Protein AF-A0A834JZ98-F1 (afdb_monomer_lite)

Sequence (129 aa):
MRSEGSSCTSVIKQRTRGTTEEENVNEQMDNYMQHKNEEIAIMMRMMTEIKNLISEQTKQNINELSQHILLNFQIFATEEPAYWSTHVNRRPNLLDFFVRKGINWESFAIQTCLDFELDHTAVAGIVSH

pLDDT: mean 73.04, std 16.46, range [32.34, 97.12]

Foldseek 3Di:
DDDDDDDDDDDPPPPPPPDPVVVVVVVVVVVVVVVVVVVVVVVVVVVVVVVVVVVVVVVVVVVVVVVVVPQDWDKAWDPFAFFDDPDDDDDGDTPDIDIDGDADPVQKDKDWQPDPPDRGTDIDIGGHD

Radius of gyration: 47.15 Å; chains: 1; bounding box: 77×33×150 Å

Organism: Vespula pensylvanica (NCBI:txid30213)

Structure (mmCIF, N/CA/C/O backbone):
data_AF-A0A834JZ98-F1
#
_entry.id   AF-A0A834JZ98-F1
#
loop_
_atom_site.group_PDB
_atom_site.id
_atom_site.type_symbol
_atom_site.label_atom_id
_atom_site.label_alt_id
_atom_site.label_comp_id
_atom_site.label_asym_id
_atom_site.label_entity_id
_atom_site.label_seq_id
_atom_site.pdbx_PDB_ins_code
_atom_site.Cartn_x
_atom_site.Cartn_y
_atom_site.Cartn_z
_atom_site.occupancy
_atom_site.B_iso_or_equiv
_atom_site.auth_seq_id
_atom_site.auth_comp_id
_atom_site.auth_asym_id
_atom_site.auth_atom_id
_atom_site.pdbx_PDB_model_num
ATOM 1 N N . MET A 1 1 ? -44.796 1.846 115.341 1.00 35.88 1 MET A N 1
ATOM 2 C CA . MET A 1 1 ? -46.061 1.768 114.576 1.00 35.88 1 MET A CA 1
ATOM 3 C C . MET A 1 1 ? -45.862 2.510 113.261 1.00 35.88 1 MET A C 1
ATOM 5 O O . MET A 1 1 ? -45.642 3.703 113.359 1.00 35.88 1 MET A O 1
ATOM 9 N N . ARG A 1 2 ? -45.947 1.786 112.121 1.00 36.16 2 ARG A N 1
ATOM 10 C CA . ARG A 1 2 ? -46.005 2.220 110.691 1.00 36.16 2 ARG A CA 1
ATOM 11 C C . ARG A 1 2 ? -44.857 3.137 110.203 1.00 36.16 2 ARG A C 1
ATOM 13 O O . ARG A 1 2 ? -44.415 3.995 110.942 1.00 36.16 2 ARG A O 1
ATOM 20 N N . SER A 1 3 ? -44.275 2.986 109.014 1.00 36.69 3 SER A N 1
ATOM 21 C CA . SER A 1 3 ? -44.784 2.602 107.684 1.00 36.69 3 SER A CA 1
ATOM 22 C C . SER A 1 3 ? -43.736 1.756 106.916 1.00 36.69 3 SER A C 1
ATOM 24 O O . SER A 1 3 ? -42.545 1.881 107.176 1.00 36.69 3 SER A O 1
ATOM 26 N N . GLU A 1 4 ? -44.141 0.666 106.248 1.00 39.56 4 GLU A N 1
ATOM 27 C CA . GLU A 1 4 ? -44.307 0.499 104.775 1.00 39.56 4 GLU A CA 1
ATOM 28 C C . GLU A 1 4 ? -42.982 0.587 103.979 1.00 39.56 4 GLU A C 1
ATOM 30 O O . GLU A 1 4 ? -42.257 1.558 104.107 1.00 39.56 4 GLU A O 1
ATOM 35 N N . GLY A 1 5 ? -42.582 -0.359 103.124 1.00 36.59 5 GLY A N 1
ATOM 36 C CA . GLY A 1 5 ? -43.255 -1.547 102.615 1.00 36.59 5 GLY A CA 1
ATOM 37 C C . GLY A 1 5 ? -42.408 -2.300 101.568 1.00 36.59 5 GLY A C 1
ATOM 38 O O . GLY A 1 5 ? -41.338 -1.848 101.179 1.00 36.59 5 GLY A O 1
ATOM 39 N N . SER A 1 6 ? -42.940 -3.464 101.169 1.00 40.81 6 SER A N 1
ATOM 40 C CA . SER A 1 6 ? -42.874 -4.146 99.857 1.00 40.81 6 SER A CA 1
ATOM 41 C C . SER A 1 6 ? -41.513 -4.242 99.143 1.00 40.81 6 SER A C 1
ATOM 43 O O . SER A 1 6 ? -40.992 -3.268 98.623 1.00 40.81 6 SER A O 1
ATOM 45 N N . SER A 1 7 ? -40.870 -5.413 99.080 1.00 52.16 7 SER A N 1
ATOM 46 C CA . SER A 1 7 ? -41.180 -6.516 98.144 1.00 52.16 7 SER A CA 1
ATOM 47 C C . SER A 1 7 ? -41.401 -6.056 96.697 1.00 52.16 7 SER A C 1
ATOM 49 O O . SER A 1 7 ? -42.436 -5.467 96.395 1.00 52.16 7 SER A O 1
ATOM 51 N N . CYS A 1 8 ? -40.451 -6.355 95.808 1.00 32.34 8 CYS A N 1
ATOM 52 C CA . CYS A 1 8 ? -40.647 -7.229 94.642 1.00 32.34 8 CYS A CA 1
ATOM 53 C C . CYS A 1 8 ? -39.551 -6.976 93.593 1.00 32.34 8 CYS A C 1
ATOM 55 O O . CYS A 1 8 ? -39.319 -5.862 93.132 1.00 32.34 8 CYS A O 1
ATOM 57 N N . THR A 1 9 ? -38.899 -8.063 93.201 1.00 49.12 9 THR A N 1
ATOM 58 C CA . THR A 1 9 ? -38.086 -8.238 91.999 1.00 49.12 9 THR A CA 1
ATOM 59 C C . THR A 1 9 ? -38.786 -7.709 90.745 1.00 49.12 9 THR A C 1
ATOM 61 O O . THR A 1 9 ? -39.940 -8.038 90.492 1.00 49.12 9 THR A O 1
ATOM 64 N N . SER A 1 10 ? -38.047 -7.025 89.870 1.00 39.59 10 SER A N 1
ATOM 65 C CA . SER A 1 10 ? -38.159 -7.284 88.432 1.00 39.59 10 SER A CA 1
ATOM 66 C C . SER A 1 10 ? -36.858 -6.917 87.723 1.00 39.59 10 SER A C 1
ATOM 68 O O . SER A 1 10 ? -36.445 -5.766 87.629 1.00 39.59 10 SER A O 1
ATOM 70 N N . VAL A 1 11 ? -36.191 -7.962 87.240 1.00 44.81 11 VAL A N 1
ATOM 71 C CA . VAL A 1 11 ? -35.182 -7.884 86.191 1.00 44.81 11 VAL A CA 1
ATOM 72 C C . VAL A 1 11 ? -35.864 -7.235 84.992 1.00 44.81 11 VAL A C 1
ATOM 74 O O . VAL A 1 11 ? -36.668 -7.875 84.312 1.00 44.81 11 VAL A O 1
ATOM 77 N N . ILE A 1 12 ? -35.569 -5.963 84.732 1.00 40.41 12 ILE A N 1
ATOM 78 C CA . ILE A 1 12 ? -35.906 -5.344 83.453 1.00 40.41 12 ILE A CA 1
ATOM 79 C C . ILE A 1 12 ? -34.966 -5.977 82.426 1.00 40.41 12 ILE A C 1
ATOM 81 O O . ILE A 1 12 ? -33.860 -5.507 82.178 1.00 40.41 12 ILE A O 1
ATOM 85 N N . LYS A 1 13 ? -35.412 -7.091 81.836 1.00 46.69 13 LYS A N 1
ATOM 86 C CA . LYS A 1 13 ? -34.953 -7.503 80.511 1.00 46.69 13 LYS A CA 1
ATOM 87 C C . LYS A 1 13 ? -35.362 -6.375 79.572 1.00 46.69 13 LYS A C 1
ATOM 89 O O . LYS A 1 13 ? -36.530 -6.278 79.195 1.00 46.69 13 LYS A O 1
ATOM 94 N N . GLN A 1 14 ? -34.413 -5.505 79.231 1.00 47.47 14 GLN A N 1
ATOM 95 C CA . GLN A 1 14 ? -34.554 -4.627 78.079 1.00 47.47 14 GLN A CA 1
ATOM 96 C C . GLN A 1 14 ? -34.815 -5.527 76.872 1.00 47.47 14 GLN A C 1
ATOM 98 O O . GLN A 1 14 ? -33.964 -6.294 76.430 1.00 47.47 14 GLN A O 1
ATOM 103 N N . ARG A 1 15 ? -36.067 -5.506 76.423 1.00 44.28 15 ARG A N 1
ATOM 104 C CA . ARG A 1 15 ? -36.534 -6.180 75.224 1.00 44.28 15 ARG A CA 1
ATOM 105 C C . ARG A 1 15 ? -35.888 -5.455 74.049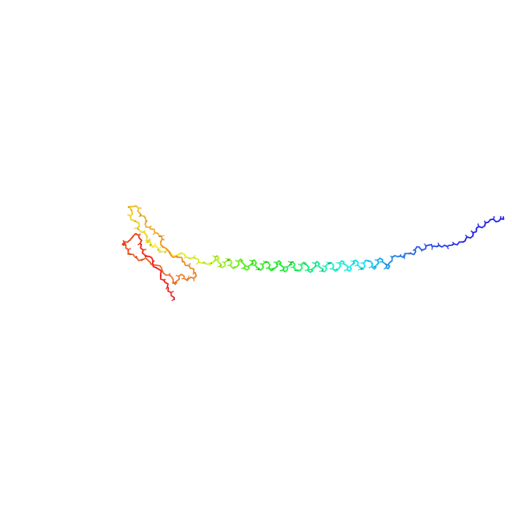 1.00 44.28 15 ARG A C 1
ATOM 107 O O . ARG A 1 15 ? -36.325 -4.366 73.696 1.00 44.28 15 ARG A O 1
ATOM 114 N N . THR A 1 16 ? -34.844 -6.045 73.478 1.00 54.56 16 THR A N 1
ATOM 115 C CA . THR A 1 16 ? -34.331 -5.689 72.155 1.00 54.56 16 THR A CA 1
ATOM 116 C C . THR A 1 16 ? -35.481 -5.822 71.162 1.00 54.56 16 THR A C 1
ATOM 118 O O . THR A 1 16 ? -35.958 -6.917 70.868 1.00 54.56 16 THR A O 1
ATOM 121 N N . ARG A 1 17 ? -36.007 -4.683 70.716 1.00 48.84 17 ARG A N 1
ATOM 122 C CA . ARG A 1 17 ? -37.034 -4.589 69.680 1.00 48.84 17 ARG A CA 1
ATOM 123 C C . ARG A 1 17 ? -36.456 -3.703 68.584 1.00 48.84 17 ARG A C 1
ATOM 125 O O . ARG A 1 17 ? -36.713 -2.509 68.558 1.00 48.84 17 ARG A O 1
ATOM 132 N N . GLY A 1 18 ? -35.605 -4.304 67.764 1.00 54.06 18 GLY A N 1
ATOM 133 C CA . GLY A 1 18 ? -34.897 -3.655 66.663 1.00 54.06 18 GLY A CA 1
ATOM 134 C C . GLY A 1 18 ? -34.315 -4.716 65.740 1.00 54.06 18 GLY A C 1
ATOM 135 O O . GLY A 1 18 ? -33.110 -4.846 65.657 1.00 54.06 18 GLY A O 1
ATOM 136 N N . THR A 1 19 ? -35.162 -5.575 65.169 1.00 56.66 19 THR A N 1
ATOM 137 C CA . THR A 1 19 ? -34.689 -6.646 64.272 1.00 56.66 19 THR A CA 1
ATOM 138 C C . THR A 1 19 ? -35.415 -6.605 62.931 1.00 56.66 19 THR A C 1
ATOM 140 O O . THR A 1 19 ? -34.774 -6.479 61.904 1.00 56.66 19 THR A O 1
ATOM 143 N N . THR A 1 20 ? -36.747 -6.537 62.902 1.00 61.25 20 THR A N 1
ATOM 144 C CA . THR A 1 20 ? -37.504 -6.696 61.643 1.00 61.25 20 THR A CA 1
ATOM 145 C C . THR A 1 20 ? -37.529 -5.490 60.696 1.00 61.25 20 THR A C 1
ATOM 147 O O . THR A 1 20 ? -37.670 -5.676 59.493 1.00 61.25 20 THR A O 1
ATOM 150 N N . GLU A 1 21 ? -37.446 -4.254 61.196 1.00 61.75 21 GLU A N 1
ATOM 151 C CA . GLU A 1 21 ? -37.462 -3.061 60.324 1.00 61.75 21 GLU A CA 1
ATOM 152 C C . GLU A 1 21 ? -36.066 -2.737 59.775 1.00 61.75 21 GLU A C 1
ATOM 154 O O . GLU A 1 21 ? -35.938 -2.406 58.601 1.00 61.75 21 GLU A O 1
ATOM 159 N N . GLU A 1 22 ? -35.016 -2.909 60.585 1.00 66.81 22 GLU A N 1
ATOM 160 C CA . GLU A 1 22 ? -33.623 -2.758 60.141 1.00 66.81 22 GLU A CA 1
ATOM 161 C C . GLU A 1 22 ? -33.215 -3.851 59.142 1.00 66.81 22 GLU A C 1
ATOM 163 O O . GLU A 1 22 ? -32.542 -3.549 58.160 1.00 66.81 22 GLU A O 1
ATOM 168 N N . GLU A 1 23 ? -33.667 -5.098 59.333 1.00 69.50 23 GLU A N 1
ATOM 169 C CA . GLU A 1 23 ? -33.446 -6.191 58.372 1.00 69.50 23 GLU A CA 1
ATOM 170 C C . GLU A 1 23 ? -34.071 -5.880 57.000 1.00 69.50 23 GLU A C 1
ATOM 172 O O . GLU A 1 23 ? -33.420 -6.074 55.978 1.00 69.50 23 GLU A O 1
ATOM 177 N N . ASN A 1 24 ? -35.282 -5.312 56.968 1.00 76.44 24 ASN A N 1
ATOM 178 C CA . ASN A 1 24 ? -35.977 -4.957 55.724 1.00 76.44 24 ASN A CA 1
ATOM 179 C C . ASN A 1 24 ? -35.301 -3.779 54.992 1.00 76.44 24 ASN A C 1
ATOM 181 O O . ASN A 1 24 ? -35.181 -3.780 53.769 1.00 76.44 24 ASN A O 1
ATOM 185 N N . VAL A 1 25 ? -34.800 -2.782 55.731 1.00 78.44 25 VAL A N 1
ATOM 186 C CA . VAL A 1 25 ? -34.044 -1.661 55.143 1.00 78.44 25 VAL A CA 1
ATOM 187 C C . VAL A 1 25 ? -32.693 -2.126 54.591 1.00 78.44 25 VAL A C 1
ATOM 189 O O . VAL A 1 25 ? -32.297 -1.688 53.509 1.00 78.44 25 VAL A O 1
ATOM 192 N N . ASN A 1 26 ? -32.004 -3.035 55.287 1.00 82.69 26 ASN A N 1
ATOM 193 C CA . ASN A 1 26 ? -30.754 -3.620 54.797 1.00 82.69 26 ASN A CA 1
ATOM 194 C C . ASN A 1 26 ? -30.984 -4.466 53.539 1.00 82.69 26 ASN A C 1
ATOM 196 O O . ASN A 1 26 ? -30.258 -4.303 52.566 1.00 82.69 26 ASN A O 1
ATOM 200 N N . GLU A 1 27 ? -32.041 -5.279 53.500 1.00 87.06 27 GLU A N 1
ATOM 201 C CA . GLU A 1 27 ? -32.402 -6.066 52.315 1.00 87.06 27 GLU A CA 1
ATOM 202 C C . GLU A 1 27 ? -32.763 -5.173 51.113 1.00 87.06 27 GLU A C 1
ATOM 204 O O . GLU A 1 27 ? -32.384 -5.452 49.974 1.00 87.06 27 GLU A O 1
ATOM 209 N N . GLN A 1 28 ? -33.454 -4.052 51.340 1.00 89.00 28 GLN A N 1
ATOM 210 C CA . GLN A 1 28 ? -33.721 -3.061 50.290 1.00 89.00 28 GLN A CA 1
ATOM 211 C C . GLN A 1 28 ? -32.441 -2.398 49.773 1.00 89.00 28 GLN A C 1
ATOM 213 O O . GLN A 1 28 ? -32.297 -2.201 48.563 1.00 89.00 28 GLN A O 1
ATOM 218 N N . MET A 1 29 ? -31.509 -2.068 50.669 1.00 90.31 29 MET A N 1
ATOM 219 C CA . MET A 1 29 ? -30.212 -1.506 50.298 1.00 90.31 29 MET A CA 1
ATOM 220 C C . MET A 1 29 ? -29.371 -2.521 49.512 1.00 90.31 29 MET A C 1
ATOM 222 O O . MET A 1 29 ? -28.799 -2.164 48.484 1.00 90.31 29 MET A O 1
ATOM 226 N N . ASP A 1 30 ? -29.344 -3.784 49.931 1.00 92.31 30 ASP A N 1
ATOM 227 C CA . ASP A 1 30 ? -28.609 -4.852 49.248 1.00 92.31 30 ASP A CA 1
ATOM 228 C C . ASP A 1 30 ? -29.161 -5.098 47.838 1.00 92.31 30 ASP A C 1
ATOM 230 O O . ASP A 1 30 ? -28.396 -5.145 46.873 1.00 92.31 30 ASP A O 1
ATOM 234 N N . ASN A 1 31 ? -30.488 -5.138 47.685 1.00 92.81 31 ASN A N 1
ATOM 235 C CA . ASN A 1 31 ? -31.139 -5.239 46.376 1.00 92.81 31 ASN A CA 1
ATOM 236 C C . ASN A 1 31 ? -30.810 -4.040 45.470 1.00 92.81 31 ASN A C 1
ATOM 238 O O . ASN A 1 31 ? -30.539 -4.208 44.278 1.00 92.81 31 ASN A O 1
ATOM 242 N N . TYR A 1 32 ? -30.790 -2.825 46.027 1.00 93.56 32 TYR A N 1
ATOM 243 C CA . TYR A 1 32 ? -30.397 -1.623 45.291 1.00 93.56 32 TYR A CA 1
ATOM 244 C C . TYR A 1 32 ? -28.935 -1.693 44.827 1.00 93.56 32 TYR A C 1
ATOM 246 O O . TYR A 1 32 ? -28.636 -1.432 43.659 1.00 93.56 32 TYR A O 1
ATOM 254 N N . MET A 1 33 ? -28.023 -2.085 45.717 1.00 94.00 33 MET A N 1
ATOM 255 C CA . MET A 1 33 ? -26.601 -2.220 45.403 1.00 94.00 33 MET A CA 1
ATOM 256 C C . MET A 1 33 ? -26.352 -3.318 44.368 1.00 94.00 33 MET A C 1
ATOM 258 O O . MET A 1 33 ? -25.540 -3.130 43.461 1.00 94.00 33 MET A O 1
ATOM 262 N N . GLN A 1 34 ? -27.080 -4.432 44.446 1.00 93.81 34 GLN A N 1
ATOM 263 C CA . GLN A 1 34 ? -26.995 -5.509 43.468 1.00 93.81 34 GLN A CA 1
ATOM 264 C C . GLN A 1 34 ? -27.452 -5.053 42.078 1.00 93.81 34 GLN A C 1
ATOM 266 O O . GLN A 1 34 ? -26.712 -5.232 41.111 1.00 93.81 34 GLN A O 1
ATOM 271 N N . HIS A 1 35 ? -28.587 -4.358 41.985 1.00 94.62 35 HIS A N 1
ATOM 272 C CA . HIS A 1 35 ? -29.054 -3.782 40.723 1.00 94.62 35 HIS A CA 1
ATOM 273 C C . HIS A 1 35 ? -28.044 -2.782 40.134 1.00 94.62 35 HIS A C 1
ATOM 275 O O . HIS A 1 35 ? -27.782 -2.777 38.931 1.00 94.62 35 HIS A O 1
ATOM 281 N N . LYS A 1 36 ? -27.412 -1.947 40.971 1.00 94.00 36 LYS A N 1
ATOM 282 C CA . LYS A 1 36 ? -26.361 -1.022 40.514 1.00 94.00 36 LYS A CA 1
ATOM 283 C C . LYS A 1 36 ? -25.098 -1.729 40.041 1.00 94.00 36 LYS A C 1
ATOM 285 O O . LYS A 1 36 ? -24.505 -1.303 39.051 1.00 94.00 36 LYS A O 1
ATOM 290 N N . ASN A 1 37 ? -24.714 -2.828 40.679 1.00 94.12 37 ASN A N 1
ATOM 291 C CA . ASN A 1 37 ? -23.596 -3.644 40.215 1.00 94.12 37 ASN A CA 1
ATOM 292 C C . ASN A 1 37 ? -23.895 -4.306 38.860 1.00 94.12 37 ASN A C 1
ATOM 294 O O . ASN A 1 37 ? -23.008 -4.378 38.010 1.00 94.12 37 ASN A O 1
ATOM 298 N N . GLU A 1 38 ? -25.138 -4.728 38.625 1.00 96.38 38 GLU A N 1
ATOM 299 C CA . GLU A 1 38 ? -25.581 -5.264 37.333 1.00 96.38 38 GLU A CA 1
ATOM 300 C C . GLU A 1 38 ? -25.554 -4.193 36.229 1.00 96.38 38 GLU A C 1
ATOM 302 O O . GLU A 1 38 ? -24.997 -4.438 35.156 1.00 96.38 38 GLU A O 1
ATOM 307 N N . GLU A 1 39 ? -26.050 -2.979 36.500 1.00 96.38 39 GLU A N 1
ATOM 308 C CA . GLU A 1 39 ? -25.940 -1.835 35.577 1.00 96.38 39 GLU A CA 1
ATOM 309 C C . GLU A 1 39 ? -24.471 -1.539 35.209 1.00 96.38 39 GLU A C 1
ATOM 311 O O . GLU A 1 39 ? -24.137 -1.347 34.035 1.00 96.38 39 GLU A O 1
ATOM 316 N N . ILE A 1 40 ? -23.569 -1.547 36.200 1.00 96.00 40 ILE A N 1
ATOM 317 C CA . ILE A 1 40 ? -22.129 -1.335 35.987 1.00 96.00 40 ILE A CA 1
ATOM 318 C C . ILE A 1 40 ? -21.531 -2.456 35.132 1.00 96.00 40 ILE A C 1
ATOM 320 O O . ILE A 1 40 ? -20.753 -2.176 34.216 1.00 96.00 40 ILE A O 1
ATOM 324 N N . ALA A 1 41 ? -21.896 -3.713 35.386 1.00 95.75 41 ALA A N 1
ATOM 325 C CA . ALA A 1 41 ? -21.404 -4.855 34.621 1.00 95.75 41 ALA A CA 1
ATOM 326 C C . ALA A 1 41 ? -21.831 -4.782 33.145 1.00 95.75 41 ALA A C 1
ATOM 328 O O . ALA A 1 41 ? -21.016 -5.023 32.248 1.00 95.75 41 ALA A O 1
ATOM 329 N N . ILE A 1 42 ? -23.080 -4.384 32.883 1.00 96.69 42 ILE A N 1
ATOM 330 C CA . ILE A 1 42 ? -23.592 -4.160 31.524 1.00 96.69 42 ILE A CA 1
ATOM 331 C C . ILE A 1 42 ? -22.792 -3.051 30.833 1.00 96.69 42 ILE A C 1
ATOM 333 O O . ILE A 1 42 ? -22.305 -3.238 29.715 1.00 96.69 42 ILE A O 1
ATOM 337 N N . MET A 1 43 ? -22.583 -1.924 31.516 1.00 95.94 43 MET A N 1
ATOM 338 C CA . MET A 1 43 ? -21.804 -0.804 30.987 1.00 95.94 43 MET A CA 1
ATOM 339 C C . MET A 1 43 ? -20.351 -1.203 30.679 1.00 95.94 43 MET A C 1
ATOM 341 O O . MET A 1 43 ? -19.821 -0.846 29.625 1.00 95.94 43 MET A O 1
ATOM 345 N N . MET A 1 44 ? -19.705 -1.981 31.553 1.00 94.62 44 MET A N 1
ATOM 346 C CA . MET A 1 44 ? -18.344 -2.484 31.328 1.00 94.62 44 MET A CA 1
ATOM 347 C C . MET A 1 44 ? -18.260 -3.409 30.109 1.00 94.62 44 MET A C 1
ATOM 349 O O . MET A 1 44 ? -17.302 -3.328 29.330 1.00 94.62 44 MET A O 1
ATOM 353 N N . ARG A 1 45 ? -19.266 -4.266 29.909 1.00 97.12 45 ARG A N 1
ATOM 354 C CA . ARG A 1 45 ? -19.339 -5.147 28.740 1.00 97.12 45 ARG A CA 1
ATOM 355 C C . ARG A 1 45 ? -19.486 -4.345 27.449 1.00 97.12 45 ARG A C 1
ATOM 357 O O . ARG A 1 45 ? -18.696 -4.543 26.529 1.00 97.12 45 ARG A O 1
ATOM 364 N N . MET A 1 46 ? -20.396 -3.372 27.423 1.00 95.75 46 MET A N 1
ATOM 365 C CA . MET A 1 46 ? -20.558 -2.466 26.280 1.00 95.75 46 MET A CA 1
ATOM 366 C C . MET A 1 46 ? -19.273 -1.693 25.966 1.00 95.75 46 MET A C 1
ATOM 368 O O . MET A 1 46 ? -18.861 -1.615 24.811 1.00 95.75 46 MET A O 1
ATOM 372 N N . MET A 1 47 ? -18.595 -1.154 26.985 1.00 94.62 47 MET A N 1
ATOM 373 C CA . MET A 1 47 ? -17.314 -0.467 26.790 1.00 94.62 47 MET A CA 1
ATOM 374 C C . MET A 1 47 ? -16.252 -1.379 26.170 1.00 94.62 47 MET A C 1
ATOM 376 O O . MET A 1 47 ? -15.439 -0.925 25.366 1.00 94.62 47 MET A O 1
ATOM 380 N N . THR A 1 48 ? -16.247 -2.658 26.539 1.00 96.31 48 THR A N 1
ATOM 381 C CA . THR A 1 48 ? -15.318 -3.647 25.985 1.00 96.31 48 THR A CA 1
ATOM 382 C C . THR A 1 48 ? -15.630 -3.934 24.518 1.00 96.31 48 THR A C 1
ATOM 384 O O . THR A 1 48 ? -14.725 -3.935 23.687 1.00 96.31 48 THR A O 1
ATOM 387 N N . GLU A 1 49 ? -16.906 -4.102 24.174 1.00 94.56 49 GLU A N 1
ATOM 388 C CA . GLU A 1 49 ? -17.349 -4.315 22.791 1.00 94.56 49 GLU A CA 1
ATOM 389 C C . GLU A 1 49 ? -17.005 -3.115 21.896 1.00 94.56 49 GLU A C 1
ATOM 391 O O . GLU A 1 49 ? -16.442 -3.294 20.817 1.00 94.56 49 GLU A O 1
ATOM 396 N N . ILE A 1 50 ? -17.223 -1.888 22.380 1.00 93.44 50 ILE A N 1
ATOM 397 C CA . ILE A 1 50 ? -16.843 -0.657 21.671 1.00 93.44 50 ILE A CA 1
ATOM 398 C C . ILE A 1 50 ? -15.330 -0.604 21.427 1.00 93.44 50 ILE A C 1
ATOM 400 O O . ILE A 1 50 ? -14.894 -0.300 20.316 1.00 93.44 50 ILE A O 1
ATOM 404 N N . LYS A 1 51 ? -14.510 -0.929 22.436 1.00 92.19 51 LYS A N 1
ATOM 405 C CA . LYS A 1 51 ? -13.045 -0.975 22.281 1.00 92.19 51 LYS A CA 1
ATOM 406 C C . LYS A 1 51 ? -12.618 -1.979 21.214 1.00 92.19 51 LYS A C 1
ATOM 408 O O . LYS A 1 51 ? -11.749 -1.663 20.403 1.00 92.19 51 LYS A O 1
ATOM 413 N N . ASN A 1 52 ? -13.233 -3.159 21.200 1.00 92.12 52 ASN A N 1
ATOM 414 C CA . ASN A 1 52 ? -12.929 -4.190 20.213 1.00 92.12 52 ASN A CA 1
ATOM 415 C C . ASN A 1 52 ? -13.314 -3.738 18.800 1.00 92.12 52 ASN A C 1
ATOM 417 O O . ASN A 1 52 ? -12.495 -3.852 17.895 1.00 92.12 52 ASN A O 1
ATOM 421 N N . LEU A 1 53 ? -14.498 -3.144 18.618 1.00 92.88 53 LEU A N 1
ATOM 422 C CA . LEU A 1 53 ? -14.928 -2.599 17.325 1.00 92.88 53 LEU A CA 1
ATOM 423 C C . LEU A 1 53 ? -13.961 -1.530 16.801 1.00 92.88 53 LEU A C 1
ATOM 425 O O . LEU A 1 53 ? -13.550 -1.584 15.643 1.00 92.88 53 LEU A O 1
ATOM 429 N N . ILE A 1 54 ? -13.546 -0.595 17.660 1.00 91.81 54 ILE A N 1
ATOM 430 C CA . ILE A 1 54 ? -12.561 0.435 17.298 1.00 91.81 54 ILE A CA 1
ATOM 431 C C . ILE A 1 54 ? -11.220 -0.210 16.919 1.00 91.81 54 ILE A C 1
ATOM 433 O O . ILE A 1 54 ? -10.587 0.210 15.947 1.00 91.81 54 ILE A O 1
ATOM 437 N N . SER A 1 55 ? -10.783 -1.235 17.655 1.00 94.12 55 SER A N 1
ATOM 438 C CA . SER A 1 55 ? -9.534 -1.948 17.370 1.00 94.12 55 SER A CA 1
ATOM 439 C C . SER A 1 55 ? -9.572 -2.654 16.015 1.00 94.12 55 SER A C 1
ATOM 441 O O . SER A 1 55 ? -8.654 -2.470 15.216 1.00 94.12 55 SER A O 1
ATOM 443 N N . GLU A 1 56 ? -10.633 -3.407 15.724 1.00 93.38 56 GLU A N 1
ATOM 444 C CA . GLU A 1 56 ? -10.776 -4.117 14.450 1.00 93.38 56 GLU A CA 1
ATOM 445 C C . GLU A 1 56 ? -10.880 -3.147 13.269 1.00 93.38 56 GLU A C 1
ATOM 447 O O . GLU A 1 56 ? -10.175 -3.321 12.274 1.00 93.38 56 GLU A O 1
ATOM 452 N N . GLN A 1 57 ? -11.644 -2.058 13.408 1.00 91.06 57 GLN A N 1
ATOM 453 C CA . GLN A 1 57 ? -11.703 -1.012 12.383 1.00 91.06 57 GLN A CA 1
ATOM 454 C C . GLN A 1 57 ? -10.324 -0.386 12.131 1.00 91.06 57 GLN A C 1
ATOM 456 O O . GLN A 1 57 ? -9.939 -0.141 10.989 1.00 91.06 57 GLN A O 1
ATOM 461 N N . THR A 1 58 ? -9.549 -0.152 13.192 1.00 88.12 58 THR A N 1
ATOM 462 C CA . THR A 1 58 ? -8.191 0.397 13.074 1.00 88.12 58 THR A CA 1
ATOM 463 C C . THR A 1 58 ? -7.266 -0.569 12.330 1.00 88.12 58 THR A C 1
ATOM 465 O O . THR A 1 58 ? -6.519 -0.140 11.451 1.00 88.12 58 THR A O 1
ATOM 468 N N . LYS A 1 59 ? -7.335 -1.876 12.625 1.00 89.31 59 LYS A N 1
ATOM 469 C CA . LYS A 1 59 ? -6.563 -2.908 11.909 1.00 89.31 59 LYS A CA 1
ATOM 470 C C . LYS A 1 59 ? -6.929 -2.961 10.430 1.00 89.31 59 LYS A C 1
ATOM 472 O O . LYS A 1 59 ? -6.033 -3.030 9.591 1.00 89.31 59 LYS A O 1
ATOM 477 N N . GLN A 1 60 ? -8.221 -2.897 10.112 1.00 87.62 60 GLN A N 1
ATOM 478 C CA . GLN A 1 60 ? -8.688 -2.889 8.731 1.00 87.62 60 GLN A CA 1
ATOM 479 C C . GLN A 1 60 ? -8.154 -1.667 7.973 1.00 87.62 60 GLN A C 1
ATOM 481 O O . GLN A 1 60 ? -7.548 -1.831 6.916 1.00 87.62 60 GLN A O 1
ATOM 486 N N . ASN A 1 61 ? -8.267 -0.471 8.556 1.00 85.25 61 ASN A N 1
ATOM 487 C CA . ASN A 1 61 ? -7.758 0.763 7.953 1.00 85.25 61 ASN A CA 1
ATOM 488 C C . ASN A 1 61 ? -6.235 0.713 7.727 1.00 85.25 61 ASN A C 1
ATOM 490 O O . ASN A 1 61 ? -5.752 1.150 6.686 1.00 85.25 61 ASN A O 1
ATOM 494 N N . ILE A 1 62 ? -5.465 0.165 8.678 1.00 84.50 62 ILE A N 1
ATOM 495 C CA . ILE A 1 62 ? -4.011 -0.026 8.526 1.00 84.50 62 ILE A CA 1
ATOM 496 C C . ILE A 1 62 ? -3.707 -1.007 7.395 1.00 84.50 62 ILE A C 1
ATOM 498 O O . ILE A 1 62 ? -2.768 -0.779 6.635 1.00 84.50 62 ILE A O 1
ATOM 502 N N . ASN A 1 63 ? -4.476 -2.089 7.268 1.00 75.88 63 ASN A N 1
ATOM 503 C CA . ASN A 1 63 ? -4.280 -3.070 6.209 1.00 75.88 63 ASN A CA 1
ATOM 504 C C . ASN A 1 63 ? -4.591 -2.464 4.835 1.00 75.88 63 ASN A C 1
ATOM 506 O O . ASN A 1 63 ? -3.769 -2.567 3.935 1.00 75.88 63 ASN A O 1
ATOM 510 N N . GLU A 1 64 ? -5.712 -1.757 4.686 1.00 76.56 64 GLU A N 1
ATOM 511 C CA . GLU A 1 64 ? -6.052 -1.027 3.458 1.00 76.56 64 GLU A CA 1
ATOM 512 C C . GLU A 1 64 ? -4.972 0.003 3.108 1.00 76.56 64 GLU A C 1
ATOM 514 O O . GLU A 1 64 ? -4.464 0.014 1.987 1.00 76.56 64 GLU A O 1
ATOM 519 N N . LEU A 1 65 ? -4.537 0.807 4.082 1.00 70.94 65 LEU A N 1
ATOM 520 C CA . LEU A 1 65 ? -3.455 1.770 3.892 1.00 70.94 65 LEU A CA 1
ATOM 521 C C . LEU A 1 65 ? -2.138 1.079 3.506 1.00 70.94 65 LEU A C 1
ATOM 523 O O . LEU A 1 65 ? -1.416 1.581 2.652 1.00 70.94 65 LEU A O 1
ATOM 527 N N . SER A 1 66 ? -1.840 -0.089 4.077 1.00 68.25 66 SER A N 1
ATOM 528 C CA . SER A 1 66 ? -0.655 -0.888 3.742 1.00 68.25 66 SER A CA 1
ATOM 529 C C . SER A 1 66 ? -0.736 -1.453 2.325 1.00 68.25 66 SER A C 1
ATOM 531 O O . SER A 1 66 ? 0.244 -1.368 1.595 1.00 68.25 66 SER A O 1
ATOM 533 N N . GLN A 1 67 ? -1.900 -1.951 1.895 1.00 59.81 67 GLN A N 1
ATOM 534 C CA . GLN A 1 67 ? -2.149 -2.363 0.506 1.00 59.81 67 GLN A CA 1
ATOM 535 C C . GLN A 1 67 ? -2.010 -1.176 -0.461 1.00 59.81 67 GLN A C 1
ATOM 537 O O . GLN A 1 67 ? -1.486 -1.332 -1.562 1.00 59.81 67 GLN A O 1
ATOM 542 N N . HIS A 1 68 ? -2.419 0.024 -0.033 1.00 60.91 68 HIS A N 1
ATOM 543 C CA . HIS A 1 68 ? -2.258 1.263 -0.792 1.00 60.91 68 HIS A CA 1
ATOM 544 C C . HIS A 1 68 ? -0.805 1.775 -0.842 1.00 60.91 68 HIS A C 1
ATOM 546 O O . HIS A 1 68 ? -0.363 2.282 -1.868 1.00 60.91 68 HIS A O 1
ATOM 552 N N . ILE A 1 69 ? -0.031 1.636 0.232 1.00 58.62 69 ILE A N 1
ATOM 553 C CA . ILE A 1 69 ? 1.393 2.009 0.260 1.00 58.62 69 ILE A CA 1
ATOM 554 C C . ILE A 1 69 ? 2.232 0.987 -0.522 1.00 58.62 69 ILE A C 1
ATOM 556 O O . ILE A 1 69 ? 3.160 1.362 -1.234 1.00 58.62 69 ILE A O 1
ATOM 560 N N . LEU A 1 70 ? 1.843 -0.289 -0.490 1.00 53.72 70 LEU A N 1
ATOM 561 C CA . LEU A 1 70 ? 2.375 -1.365 -1.332 1.00 53.72 70 LEU A CA 1
ATOM 562 C C . LEU A 1 70 ? 1.889 -1.299 -2.788 1.00 53.72 70 LEU A C 1
ATOM 564 O O . LEU A 1 70 ? 2.092 -2.254 -3.534 1.00 53.72 70 LEU A O 1
ATOM 568 N N . LEU A 1 71 ? 1.302 -0.190 -3.255 1.00 56.94 71 LEU A N 1
ATOM 569 C CA . LEU A 1 71 ? 0.911 0.002 -4.661 1.00 56.94 71 LEU A CA 1
ATOM 570 C C . LEU A 1 71 ? 2.091 0.065 -5.654 1.00 56.94 71 LEU A C 1
ATOM 572 O O . LEU A 1 71 ? 1.923 0.608 -6.743 1.00 56.94 71 LEU A O 1
ATOM 576 N N . ASN A 1 72 ? 3.239 -0.538 -5.314 1.00 64.19 72 ASN A N 1
ATOM 577 C CA . ASN A 1 72 ? 4.234 -1.128 -6.214 1.00 64.19 72 ASN A CA 1
ATOM 578 C C . ASN A 1 72 ? 4.508 -0.295 -7.464 1.00 64.19 72 ASN A C 1
ATOM 580 O O . ASN A 1 72 ? 4.485 -0.801 -8.591 1.00 64.19 72 ASN A O 1
ATOM 584 N N . PHE A 1 73 ? 4.760 0.994 -7.253 1.00 64.75 73 PHE A N 1
ATOM 585 C CA . PHE A 1 73 ? 5.281 1.832 -8.308 1.00 64.75 73 PHE A CA 1
ATOM 586 C C . PHE A 1 73 ? 6.721 1.425 -8.564 1.00 64.75 73 PHE A C 1
ATOM 588 O O . PHE A 1 73 ? 7.552 1.410 -7.657 1.00 64.75 73 PHE A O 1
ATOM 595 N N . GLN A 1 74 ? 6.995 1.058 -9.805 1.00 69.94 74 GLN A N 1
ATOM 596 C CA . GLN A 1 74 ? 8.330 0.689 -10.244 1.00 69.94 74 GLN A CA 1
ATOM 597 C C . GLN A 1 74 ? 8.723 1.594 -11.401 1.00 69.94 74 GLN A C 1
ATOM 599 O O . GLN A 1 74 ? 7.912 1.859 -12.293 1.00 69.94 74 GLN A O 1
ATOM 604 N N . ILE A 1 75 ? 9.960 2.076 -11.342 1.00 73.19 75 ILE A N 1
ATOM 605 C CA . ILE A 1 75 ? 10.554 2.946 -12.351 1.00 73.19 75 ILE A CA 1
ATOM 606 C C . ILE A 1 75 ? 11.368 2.070 -13.300 1.00 73.19 75 ILE A C 1
ATOM 608 O O . ILE A 1 75 ? 12.181 1.265 -12.851 1.00 73.19 75 ILE A O 1
ATOM 612 N N . PHE A 1 76 ? 11.149 2.248 -14.598 1.00 73.50 76 PHE A N 1
ATOM 613 C CA . PHE A 1 76 ? 11.911 1.616 -15.667 1.00 73.50 76 PHE A CA 1
ATOM 614 C C . PHE A 1 76 ? 12.601 2.710 -16.462 1.00 73.50 76 PHE A C 1
ATOM 616 O O . PHE A 1 76 ? 11.941 3.483 -17.152 1.00 73.50 76 PHE A O 1
ATOM 623 N N . ALA A 1 77 ? 13.919 2.770 -16.353 1.00 74.62 77 ALA A N 1
ATOM 624 C CA . ALA A 1 77 ? 14.761 3.578 -17.219 1.00 74.62 77 ALA A CA 1
ATOM 625 C C . ALA A 1 77 ? 15.590 2.640 -18.097 1.00 74.62 77 ALA A C 1
ATOM 627 O O . ALA A 1 77 ? 15.816 1.481 -17.740 1.00 74.62 77 ALA A O 1
ATOM 628 N N . THR A 1 78 ? 16.021 3.133 -19.248 1.00 74.06 78 THR A N 1
ATOM 629 C CA . THR A 1 78 ? 17.021 2.440 -20.058 1.00 74.06 78 THR A CA 1
ATOM 630 C C . THR A 1 78 ? 18.368 2.477 -19.342 1.00 74.06 78 THR A C 1
ATOM 632 O O . THR A 1 78 ? 18.622 3.353 -18.518 1.00 74.06 78 THR A O 1
ATOM 635 N N . GLU A 1 79 ? 19.251 1.522 -19.631 1.00 73.25 79 GLU A N 1
ATOM 636 C CA . GLU A 1 79 ? 20.646 1.602 -19.163 1.00 73.25 79 GLU A CA 1
ATOM 637 C C . GLU A 1 79 ? 21.456 2.604 -19.999 1.00 73.25 79 GLU A C 1
ATOM 639 O O . GLU A 1 79 ? 22.480 3.129 -19.559 1.00 73.25 79 GLU A O 1
ATOM 644 N N . GLU A 1 80 ? 20.961 2.903 -21.199 1.00 74.75 80 GLU A N 1
ATOM 645 C CA . GLU A 1 80 ? 21.533 3.878 -22.110 1.00 74.75 80 GLU A CA 1
ATOM 646 C C . GLU A 1 80 ? 20.886 5.255 -21.922 1.00 74.75 80 GLU A C 1
ATOM 648 O O . GLU A 1 80 ? 19.659 5.337 -21.809 1.00 74.75 80 GLU A O 1
ATOM 653 N N . PRO A 1 81 ? 21.677 6.340 -21.922 1.00 74.25 81 PRO A N 1
ATOM 654 C CA . PRO A 1 81 ? 21.167 7.707 -21.931 1.00 74.25 81 PRO A CA 1
ATOM 655 C C . PRO A 1 81 ? 20.137 7.919 -23.043 1.00 74.25 81 PRO A C 1
ATOM 657 O O . PRO A 1 81 ? 20.279 7.358 -24.120 1.00 74.25 81 PRO A O 1
ATOM 660 N N . ALA A 1 82 ? 19.134 8.757 -22.795 1.00 70.75 82 ALA A N 1
ATOM 661 C CA . ALA A 1 82 ? 18.131 9.131 -23.797 1.00 70.75 82 ALA A CA 1
ATOM 662 C C . ALA A 1 82 ? 18.187 10.628 -24.147 1.00 70.75 82 ALA A C 1
ATOM 664 O O . ALA A 1 82 ? 17.477 11.091 -25.031 1.00 70.75 82 ALA A O 1
ATOM 665 N N . TYR A 1 83 ? 19.059 11.394 -23.481 1.00 76.38 83 TYR A N 1
ATOM 666 C CA . TYR A 1 83 ? 19.192 12.836 -23.673 1.00 76.38 83 TYR A CA 1
ATOM 667 C C . TYR A 1 83 ? 20.635 13.259 -23.987 1.00 76.38 83 TYR A C 1
ATOM 669 O O . TYR A 1 83 ? 21.551 13.077 -23.173 1.00 76.38 83 TYR A O 1
ATOM 677 N N . TRP A 1 84 ? 20.792 13.914 -25.144 1.00 76.62 84 TRP A N 1
ATOM 678 C CA . TRP A 1 84 ? 21.991 14.560 -25.686 1.00 76.62 84 TRP A CA 1
ATOM 679 C C . TRP A 1 84 ? 21.681 15.969 -26.203 1.00 76.62 84 TRP A C 1
ATOM 681 O O . TRP A 1 84 ? 21.872 16.355 -27.344 1.00 76.62 84 TRP A O 1
ATOM 691 N N . SER A 1 85 ? 21.413 16.863 -25.291 1.00 68.31 85 SER A N 1
ATOM 692 C CA . SER A 1 85 ? 22.582 17.534 -24.790 1.00 68.31 85 SER A CA 1
ATOM 693 C C . SER A 1 85 ? 23.327 18.457 -25.875 1.00 68.31 85 SER A C 1
ATOM 695 O O . SER A 1 85 ? 24.502 18.193 -26.101 1.00 68.31 85 SER A O 1
ATOM 697 N N . THR A 1 86 ? 22.795 19.468 -26.596 1.00 68.56 86 THR A N 1
ATOM 698 C CA . THR A 1 86 ? 23.480 20.305 -27.658 1.00 68.56 86 THR A CA 1
ATOM 699 C C . THR A 1 86 ? 24.680 21.269 -27.335 1.00 68.56 86 THR A C 1
ATOM 701 O O . THR A 1 86 ? 25.158 21.984 -28.210 1.00 68.56 86 THR A O 1
ATOM 704 N N . HIS A 1 87 ? 25.204 21.361 -26.109 1.00 64.69 87 HIS A N 1
ATOM 705 C CA . HIS A 1 87 ? 26.359 22.191 -25.669 1.00 64.69 87 HIS A CA 1
ATOM 706 C C . HIS A 1 87 ? 27.662 21.379 -25.496 1.00 64.69 87 HIS A C 1
ATOM 708 O O . HIS A 1 87 ? 27.658 20.198 -25.173 1.00 64.69 87 HIS A O 1
ATOM 714 N N . VAL A 1 88 ? 28.801 22.068 -25.581 1.00 60.38 88 VAL A N 1
ATOM 715 C CA . VAL A 1 88 ? 30.162 21.511 -25.752 1.00 60.38 88 VAL A CA 1
ATOM 716 C C . VAL A 1 88 ? 30.712 20.665 -24.578 1.00 60.38 88 VAL A C 1
ATOM 718 O O . VAL A 1 88 ? 31.689 19.952 -24.758 1.00 60.38 88 VAL A O 1
ATOM 721 N N . ASN A 1 89 ? 30.096 20.698 -23.388 1.00 61.81 89 ASN A N 1
ATOM 722 C CA . ASN A 1 89 ? 30.589 20.028 -22.163 1.00 61.81 89 ASN A CA 1
ATOM 723 C C . ASN A 1 89 ? 29.622 18.972 -21.596 1.00 61.81 89 ASN A C 1
ATOM 725 O O . ASN A 1 89 ? 29.551 18.766 -20.380 1.00 61.81 89 ASN A O 1
ATOM 729 N N . ARG A 1 90 ? 28.790 18.354 -22.434 1.00 60.75 90 ARG A N 1
ATOM 730 C CA . ARG A 1 90 ? 27.632 17.612 -21.930 1.00 60.75 90 ARG A CA 1
ATOM 731 C C . ARG A 1 90 ? 27.929 16.145 -21.628 1.00 60.75 90 ARG A C 1
ATOM 733 O O . ARG A 1 90 ? 28.621 15.446 -22.362 1.00 60.75 90 ARG A O 1
ATOM 740 N N . ARG A 1 91 ? 27.376 15.706 -20.496 1.00 63.94 91 ARG A N 1
ATOM 741 C CA . ARG A 1 91 ? 27.311 14.309 -20.076 1.00 63.94 91 ARG A CA 1
ATOM 742 C C . ARG A 1 91 ? 25.948 13.757 -20.501 1.00 63.94 91 ARG A C 1
ATOM 744 O O . ARG A 1 91 ? 24.952 14.439 -20.245 1.00 63.94 91 ARG A O 1
ATOM 751 N N . PRO A 1 92 ? 25.897 12.577 -21.131 1.00 69.12 92 PRO A N 1
ATOM 752 C CA . PRO A 1 92 ? 24.639 11.899 -21.418 1.00 69.12 92 PRO A CA 1
ATOM 753 C C . PRO A 1 92 ? 23.809 11.712 -20.137 1.00 69.12 92 PRO A C 1
ATOM 755 O O . PRO A 1 92 ? 24.391 11.491 -19.070 1.00 69.12 92 PRO A O 1
ATOM 758 N N . ASN A 1 93 ? 22.478 11.819 -20.223 1.00 71.06 93 ASN A N 1
ATOM 759 C CA . ASN A 1 93 ? 21.601 11.693 -19.053 1.00 71.06 93 ASN A CA 1
ATOM 760 C C . ASN A 1 93 ? 20.388 10.777 -19.296 1.00 71.06 93 ASN A C 1
ATOM 762 O O . ASN A 1 93 ? 19.895 10.652 -20.418 1.00 71.06 93 ASN A O 1
ATOM 766 N N . LEU A 1 94 ? 19.911 10.160 -18.215 1.00 72.12 94 LEU A N 1
ATOM 767 C CA . LEU A 1 94 ? 18.734 9.295 -18.155 1.00 72.12 94 LEU A CA 1
ATOM 768 C C . LEU A 1 94 ? 17.548 10.109 -17.635 1.00 72.12 94 LEU A C 1
ATOM 770 O O . LEU A 1 94 ? 17.241 10.089 -16.445 1.00 72.12 94 LEU A O 1
ATOM 774 N N . LEU A 1 95 ? 16.936 10.901 -18.515 1.00 75.19 95 LEU A N 1
ATOM 775 C CA . LEU A 1 95 ? 15.782 11.738 -18.162 1.00 75.19 95 LEU A CA 1
ATOM 776 C C . LEU A 1 95 ? 14.444 11.115 -18.563 1.00 75.19 95 LEU A C 1
ATOM 778 O O . LEU A 1 95 ? 13.412 11.510 -18.026 1.00 75.19 95 LEU A O 1
ATOM 782 N N . ASP A 1 96 ? 14.473 10.117 -19.442 1.00 76.56 96 ASP A N 1
ATOM 783 C CA . ASP A 1 96 ? 13.289 9.464 -19.979 1.00 76.56 96 ASP A CA 1
ATOM 784 C C . ASP A 1 96 ? 13.102 8.096 -19.305 1.00 76.56 96 ASP A C 1
ATOM 786 O O . ASP A 1 96 ? 13.972 7.224 -19.360 1.00 76.56 96 ASP A O 1
ATOM 790 N N . PHE A 1 97 ? 11.978 7.921 -18.607 1.00 79.06 97 PHE A N 1
ATOM 791 C CA . PHE A 1 97 ? 11.661 6.709 -17.850 1.00 79.06 97 PHE A CA 1
ATOM 792 C C . PHE A 1 97 ? 10.152 6.453 -17.808 1.00 79.06 97 PHE A C 1
ATOM 794 O O . PHE A 1 97 ? 9.335 7.366 -17.927 1.00 79.06 97 PHE A O 1
ATOM 801 N N . PHE A 1 98 ? 9.777 5.199 -17.573 1.00 79.19 98 PHE A N 1
ATOM 802 C CA . PHE A 1 98 ? 8.398 4.782 -17.351 1.00 79.19 98 PHE A CA 1
ATOM 803 C C . PHE A 1 98 ? 8.145 4.525 -15.871 1.00 79.19 98 PHE A C 1
ATOM 805 O O . PHE A 1 98 ? 8.982 3.969 -15.162 1.00 79.19 98 PHE A O 1
ATOM 812 N N . VAL A 1 99 ? 6.947 4.876 -15.413 1.00 78.44 99 VAL A N 1
ATOM 813 C CA . VAL A 1 99 ? 6.438 4.492 -14.096 1.00 78.44 99 VAL A CA 1
ATOM 814 C C . VAL A 1 99 ? 5.266 3.556 -14.311 1.00 78.44 99 VAL A C 1
ATOM 816 O O . VAL A 1 99 ? 4.316 3.898 -15.013 1.00 78.44 99 VAL A O 1
ATOM 819 N N . ARG A 1 100 ? 5.312 2.378 -13.692 1.00 71.50 100 ARG A N 1
ATOM 820 C CA . ARG A 1 100 ? 4.225 1.398 -13.782 1.00 71.50 100 ARG A CA 1
ATOM 821 C C . ARG A 1 100 ? 3.643 1.066 -12.423 1.00 71.50 100 ARG A C 1
ATOM 823 O O . ARG A 1 100 ? 4.318 1.201 -11.407 1.00 71.50 100 ARG A O 1
ATOM 830 N N . LYS A 1 101 ? 2.423 0.536 -12.443 1.00 76.31 101 LYS A N 1
ATOM 831 C CA . LYS A 1 101 ? 1.697 0.043 -11.275 1.00 76.31 101 LYS A CA 1
ATOM 832 C C . LYS A 1 101 ? 1.060 -1.305 -11.610 1.00 76.31 101 LYS A C 1
ATOM 834 O O . LYS A 1 101 ? 0.201 -1.367 -12.481 1.00 76.31 101 LYS A O 1
ATOM 839 N N . GLY A 1 102 ? 1.472 -2.368 -10.920 1.00 69.88 102 GLY A N 1
ATOM 840 C CA . GLY A 1 102 ? 0.785 -3.667 -10.974 1.00 69.88 102 GLY A CA 1
ATOM 841 C C . GLY A 1 102 ? 1.023 -4.550 -12.213 1.00 69.88 102 GLY A C 1
ATOM 842 O O . GLY A 1 102 ? 0.236 -5.461 -12.436 1.00 69.88 102 GLY A O 1
ATOM 843 N N . ILE A 1 103 ? 2.081 -4.323 -13.002 1.00 64.56 103 ILE A N 1
ATOM 844 C CA . ILE A 1 103 ? 2.496 -5.193 -14.130 1.00 64.56 103 ILE A CA 1
ATOM 845 C C . ILE A 1 103 ? 3.734 -6.016 -13.702 1.00 64.56 103 ILE A C 1
ATOM 847 O O . ILE A 1 103 ? 4.516 -5.524 -12.891 1.00 64.56 103 ILE A O 1
ATOM 851 N N . ASN A 1 104 ? 3.926 -7.253 -14.195 1.00 68.12 104 ASN A N 1
ATOM 852 C CA . ASN A 1 104 ? 5.084 -8.116 -13.862 1.00 68.12 104 ASN A CA 1
ATOM 853 C C . ASN A 1 104 ? 6.350 -7.683 -14.637 1.00 68.12 104 ASN A C 1
ATOM 855 O O . ASN A 1 104 ? 6.264 -7.248 -15.782 1.00 68.12 104 ASN A O 1
ATOM 859 N N . TRP A 1 105 ? 7.540 -7.730 -14.027 1.00 66.50 105 TRP A N 1
ATOM 860 C CA . TRP A 1 105 ? 8.804 -7.262 -14.627 1.00 66.50 105 TRP A CA 1
ATOM 861 C C . TRP A 1 105 ? 9.155 -8.016 -15.914 1.00 66.50 105 TRP A C 1
ATOM 863 O O . TRP A 1 105 ? 9.603 -7.399 -16.867 1.00 66.50 105 TRP A O 1
ATOM 873 N N . GLU A 1 106 ? 8.818 -9.301 -15.982 1.00 73.19 106 GLU A N 1
ATOM 874 C CA . GLU A 1 106 ? 9.073 -10.168 -17.144 1.00 73.19 106 GLU A CA 1
ATOM 875 C C . GLU A 1 106 ? 8.200 -9.811 -18.353 1.00 73.19 106 GLU A C 1
ATOM 877 O O . GLU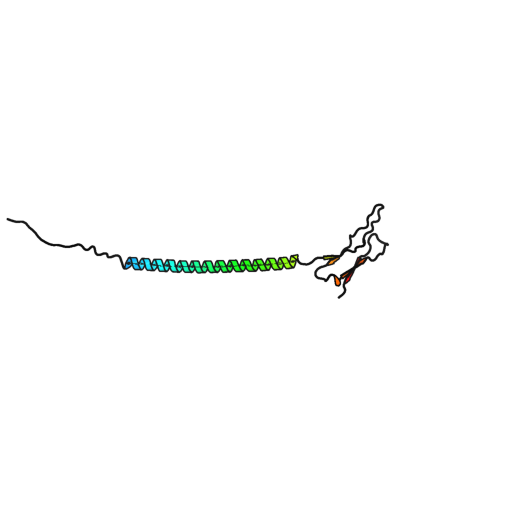 A 1 106 ? 8.551 -10.108 -19.490 1.00 73.19 106 GLU A O 1
ATOM 882 N N . SER A 1 107 ? 7.070 -9.140 -18.109 1.00 72.75 107 SER A N 1
ATOM 883 C CA . SER A 1 107 ? 6.142 -8.688 -19.152 1.00 72.75 107 SER A CA 1
ATOM 884 C C . SER A 1 107 ? 6.472 -7.302 -19.707 1.00 72.75 107 SER A C 1
ATOM 886 O O . SER A 1 107 ? 5.723 -6.797 -20.540 1.00 72.75 107 SER A O 1
ATOM 888 N N . PHE A 1 108 ? 7.547 -6.655 -19.238 1.00 75.88 108 PHE A N 1
ATOM 889 C CA . PHE A 1 108 ? 7.902 -5.299 -19.651 1.00 75.88 108 PHE A CA 1
ATOM 890 C C . PHE A 1 108 ? 9.372 -5.198 -20.060 1.00 75.88 108 PHE A C 1
ATOM 892 O O . PHE A 1 108 ? 10.265 -5.372 -19.235 1.00 75.88 108 PHE A O 1
ATOM 899 N N . ALA A 1 109 ? 9.615 -4.859 -21.323 1.00 79.56 109 ALA A N 1
ATOM 900 C CA . ALA A 1 109 ? 10.942 -4.534 -21.832 1.00 79.56 109 ALA A CA 1
ATOM 901 C C . ALA A 1 109 ? 11.004 -3.054 -22.217 1.00 79.56 109 ALA A C 1
ATOM 903 O O . ALA A 1 109 ? 10.048 -2.515 -22.771 1.00 79.56 109 ALA A O 1
ATOM 904 N N . ILE A 1 110 ? 12.133 -2.404 -21.944 1.00 78.19 110 ILE A N 1
ATOM 905 C CA . ILE A 1 110 ? 12.390 -1.017 -22.336 1.00 78.19 110 ILE A CA 1
ATOM 906 C C . ILE A 1 110 ? 13.525 -0.984 -23.356 1.00 78.19 110 ILE A C 1
ATOM 908 O O . ILE A 1 110 ? 14.510 -1.706 -23.203 1.00 78.19 110 ILE A O 1
ATOM 912 N N . GLN A 1 111 ? 13.377 -0.189 -24.412 1.00 78.38 111 GLN A N 1
ATOM 913 C CA . GLN A 1 111 ? 14.370 -0.061 -25.478 1.00 78.38 111 GLN A CA 1
ATOM 914 C C . GLN A 1 111 ? 14.558 1.407 -25.859 1.00 78.38 111 GLN A C 1
ATOM 916 O O . GLN A 1 111 ? 13.597 2.178 -25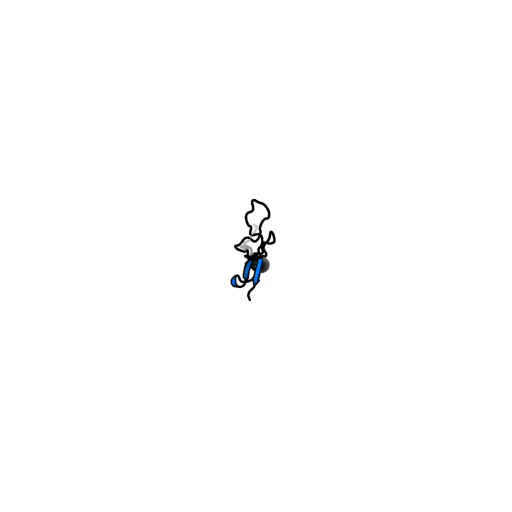.888 1.00 78.38 111 GLN A O 1
ATOM 921 N N . THR A 1 112 ? 15.798 1.785 -26.159 1.00 72.75 112 THR A N 1
ATOM 922 C CA . THR A 1 112 ? 16.157 3.065 -26.775 1.00 72.75 112 THR A CA 1
ATOM 923 C C . THR A 1 112 ? 16.022 2.948 -28.293 1.00 72.75 112 THR A C 1
ATOM 925 O O . THR A 1 112 ? 16.533 2.018 -28.915 1.00 72.75 112 THR A O 1
ATOM 928 N N . CYS A 1 113 ? 15.335 3.899 -28.918 1.00 70.81 113 CYS A N 1
ATOM 929 C CA . CYS A 1 113 ? 15.306 4.033 -30.369 1.00 70.81 113 CYS A CA 1
ATOM 930 C C . CYS A 1 113 ? 16.342 5.077 -30.759 1.00 70.81 113 CYS A C 1
ATOM 932 O O . CYS A 1 113 ? 16.001 6.253 -30.782 1.00 70.81 113 CYS A O 1
ATOM 934 N N . LEU A 1 114 ? 17.586 4.646 -31.004 1.00 64.19 114 LEU A N 1
ATOM 935 C CA . LEU A 1 114 ? 18.760 5.486 -31.291 1.00 64.19 114 LEU A CA 1
ATOM 936 C C . LEU A 1 114 ? 18.642 6.274 -32.614 1.00 64.19 114 LEU A C 1
ATOM 938 O O . LEU A 1 114 ? 19.415 6.065 -33.546 1.00 64.19 114 LEU A O 1
ATOM 942 N N . ASP A 1 115 ? 17.693 7.202 -32.678 1.00 64.06 115 ASP A N 1
ATOM 943 C CA . ASP A 1 115 ? 17.626 8.258 -33.680 1.00 64.06 115 ASP A CA 1
ATOM 944 C C . ASP A 1 115 ? 18.297 9.507 -33.097 1.00 64.06 115 ASP A C 1
ATOM 946 O O . ASP A 1 115 ? 17.810 10.127 -32.150 1.00 64.06 115 ASP A O 1
ATOM 950 N N . PHE A 1 116 ? 19.460 9.861 -33.646 1.00 64.12 116 PHE A N 1
ATOM 951 C CA . PHE A 1 116 ? 20.303 10.973 -33.180 1.00 64.12 116 PHE A CA 1
ATOM 952 C C . PHE A 1 116 ? 19.953 12.319 -33.838 1.00 64.12 116 PHE A C 1
ATOM 954 O O . PHE A 1 116 ? 20.773 13.237 -33.861 1.00 64.12 116 PHE A O 1
ATOM 961 N N . GLU A 1 117 ? 18.760 12.442 -34.422 1.00 68.12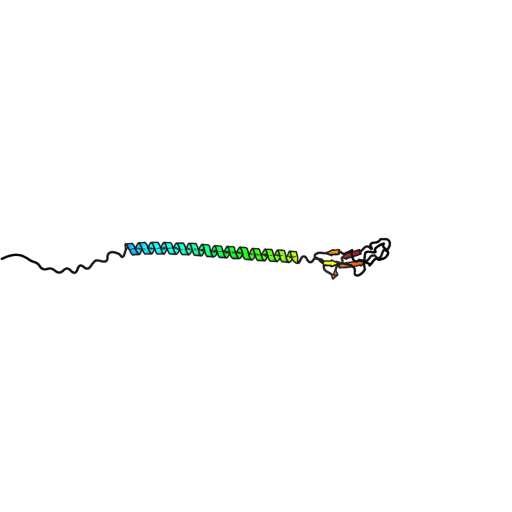 117 GLU A N 1
ATOM 962 C CA . GLU A 1 117 ? 18.334 13.659 -35.126 1.00 68.12 117 GLU A CA 1
ATOM 963 C C . GLU A 1 117 ? 17.880 14.778 -34.172 1.00 68.12 117 GLU A C 1
ATOM 965 O O . GLU A 1 117 ? 17.807 15.942 -34.570 1.00 68.12 117 GLU A O 1
ATOM 970 N N . LEU A 1 118 ? 17.606 14.440 -32.909 1.00 69.88 118 LEU A N 1
ATOM 971 C CA . LEU A 1 118 ? 17.136 15.346 -31.862 1.00 69.88 118 LEU A CA 1
ATOM 972 C C . LEU A 1 118 ? 18.026 15.252 -30.615 1.00 69.88 118 LEU A C 1
ATOM 974 O O . LEU A 1 118 ? 18.819 14.328 -30.450 1.00 69.88 118 LEU A O 1
ATOM 978 N N . ASP A 1 119 ? 17.884 16.221 -29.711 1.00 69.88 119 ASP A N 1
ATOM 979 C CA . ASP A 1 119 ? 18.569 16.219 -28.415 1.00 69.88 119 ASP A CA 1
ATOM 980 C C . ASP A 1 119 ? 17.976 15.208 -27.422 1.00 69.88 119 ASP A C 1
AT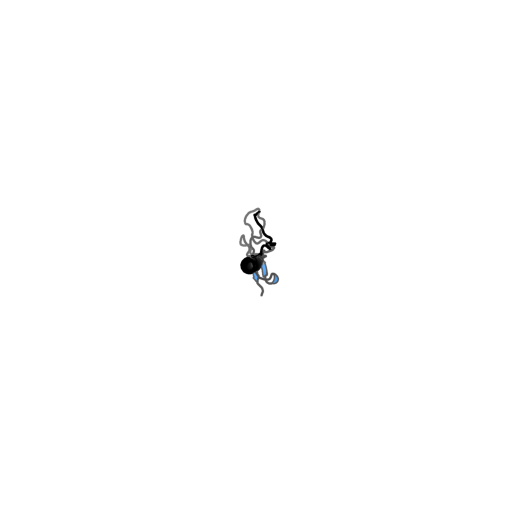OM 982 O O . ASP A 1 119 ? 18.583 14.959 -26.380 1.00 69.88 119 ASP A O 1
ATOM 986 N N . HIS A 1 120 ? 16.846 14.592 -27.772 1.00 70.62 120 HIS A N 1
ATOM 987 C CA . HIS A 1 120 ? 16.265 13.427 -27.120 1.00 70.62 120 HIS A CA 1
ATOM 988 C C . HIS A 1 120 ? 16.125 12.262 -28.099 1.00 70.62 120 HIS A C 1
ATOM 990 O O . HIS A 1 120 ? 15.734 12.431 -29.252 1.00 70.62 120 HIS A O 1
ATOM 996 N N . THR A 1 121 ? 16.368 11.067 -27.587 1.00 76.81 121 THR A N 1
ATOM 997 C CA . THR A 1 121 ? 16.169 9.789 -28.255 1.00 76.81 121 THR A CA 1
ATOM 998 C C . THR A 1 121 ? 14.917 9.145 -27.673 1.00 76.81 121 THR A C 1
ATOM 1000 O O . THR A 1 121 ? 14.754 9.079 -26.455 1.00 76.81 121 THR A O 1
ATOM 1003 N N . ALA A 1 122 ? 14.007 8.683 -28.530 1.00 78.88 122 ALA A N 1
ATOM 1004 C CA . ALA A 1 122 ? 12.763 8.088 -28.061 1.00 78.88 122 ALA A CA 1
ATOM 1005 C C . ALA A 1 122 ? 13.034 6.810 -27.250 1.00 78.88 122 ALA A C 1
ATOM 1007 O O . ALA A 1 122 ? 13.865 5.980 -27.624 1.00 78.88 122 ALA A O 1
ATOM 1008 N N . VAL A 1 123 ? 12.291 6.635 -26.157 1.00 78.69 123 VAL A N 1
ATOM 1009 C CA . VAL A 1 123 ? 12.309 5.408 -25.356 1.00 78.69 123 VAL A CA 1
ATOM 1010 C C . VAL A 1 123 ? 10.977 4.687 -25.525 1.00 78.69 123 VAL A C 1
ATOM 1012 O O . VAL A 1 123 ? 9.914 5.270 -25.313 1.00 78.69 123 VAL A O 1
ATOM 1015 N N . ALA A 1 124 ? 11.030 3.414 -25.907 1.00 80.88 124 ALA A N 1
ATOM 1016 C CA . ALA A 1 124 ? 9.862 2.580 -26.149 1.00 80.88 124 ALA A CA 1
ATOM 1017 C C . ALA A 1 124 ? 9.721 1.504 -25.065 1.00 80.88 124 ALA A C 1
ATOM 1019 O O . ALA A 1 124 ? 10.677 0.803 -24.731 1.00 80.88 124 ALA A O 1
ATOM 1020 N N . GLY A 1 125 ? 8.507 1.358 -24.531 1.00 77.88 125 GLY A N 1
ATOM 1021 C CA . GLY A 1 125 ? 8.129 0.258 -23.648 1.00 77.88 125 GLY A CA 1
ATOM 1022 C C . GLY A 1 125 ? 7.347 -0.803 -24.417 1.00 77.88 125 GLY A C 1
ATOM 1023 O O . GLY A 1 125 ? 6.350 -0.488 -25.065 1.00 77.88 125 GLY A O 1
ATOM 1024 N N . ILE A 1 126 ? 7.777 -2.057 -24.330 1.00 80.38 126 ILE A N 1
ATOM 1025 C CA . ILE A 1 126 ? 7.089 -3.211 -24.909 1.00 80.38 126 ILE A CA 1
ATOM 1026 C C . ILE A 1 126 ? 6.427 -3.975 -23.771 1.00 80.38 126 ILE A C 1
ATOM 1028 O O . ILE A 1 126 ? 7.099 -4.425 -22.842 1.00 80.38 126 ILE A O 1
ATOM 1032 N N . VAL A 1 127 ? 5.105 -4.114 -23.857 1.00 78.19 127 VAL A N 1
ATOM 1033 C CA . VAL A 1 127 ? 4.313 -4.929 -22.934 1.00 78.19 127 VAL A CA 1
ATOM 1034 C C . VAL A 1 127 ? 3.985 -6.247 -23.628 1.00 78.19 127 VAL A C 1
ATOM 10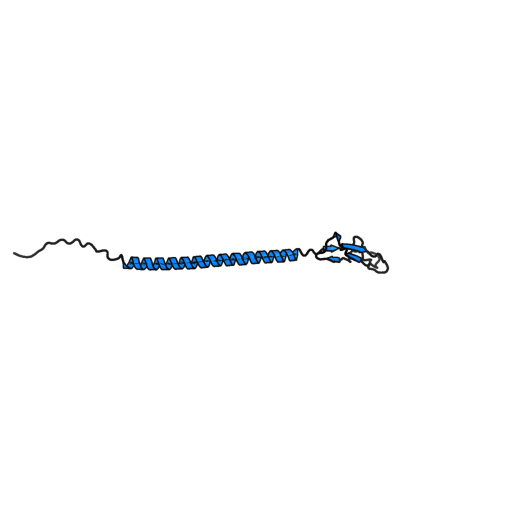36 O O . VAL A 1 127 ? 3.295 -6.252 -24.646 1.00 78.19 127 VAL A O 1
ATOM 1039 N N . SER A 1 128 ? 4.468 -7.353 -23.074 1.00 71.88 128 SER A N 1
ATOM 1040 C CA . SER A 1 128 ? 4.205 -8.711 -23.563 1.00 71.88 128 SER A CA 1
ATOM 1041 C C . SER A 1 128 ? 3.179 -9.380 -22.647 1.00 71.88 128 SER A C 1
ATOM 1043 O O . SER A 1 128 ? 3.367 -9.379 -21.433 1.00 71.88 128 SER A O 1
ATOM 1045 N N . HIS A 1 129 ? 2.086 -9.913 -23.199 1.00 62.81 129 HIS A N 1
ATOM 1046 C CA . HIS A 1 129 ? 1.074 -10.666 -22.441 1.00 62.81 129 HIS A CA 1
ATOM 1047 C C . HIS A 1 129 ? 1.398 -12.155 -22.358 1.00 62.81 129 HIS A C 1
ATOM 1049 O O . HIS A 1 129 ? 1.882 -12.702 -23.374 1.00 62.81 129 HIS A O 1
#

Secondary structure (DSSP, 8-state):
------------------SHHHHHHHHHHHHHHHHHHHHHHHHHHHHHHHHHHHHHHHHHHHHHHHHHHT--EEEEE-SS--B--SSTTPPPB---EEEEES--GGGEEEEEE--TTSSB-EEEEEE--